Protein AF-A0A1F5WSK1-F1 (afdb_monomer)

Mean predicted aligned error: 10.14 Å

Foldseek 3Di:
DDDDDDPVVVVVVVVVVPPPPPQPPLLVLLVVLLVVQCVQQVVDPVLNVLNVQLVVLLVVLLVLVVVLVVVVVVPDDPVVNVVSVVVNVVSLVSSLVSLVVSLVVCVVVVHDSVSNVVCDPDSVSVSVSSNSHDDD

Sequence (136 aa):
MEYQPEPFLRDSWNRDNDMGLGREDQENSAHKIFRQIELDASRDKELLKYFEAAKKSIQRYKLVIQREKEAREGGLSAKEIEERNQIRRKTHDRMVDDLNLLSRQFQQKGVDNSWRRDLGQTNEQIGRWAERLDNI

pLDDT: mean 83.85, std 18.5, range [39.44, 98.12]

Structure (mmCIF, N/CA/C/O backbone):
data_AF-A0A1F5WSK1-F1
#
_entry.id   AF-A0A1F5WSK1-F1
#
loop_
_atom_site.group_PDB
_atom_site.id
_atom_site.type_symbol
_atom_site.label_atom_id
_atom_site.label_alt_id
_atom_site.label_comp_id
_atom_site.label_asym_id
_atom_site.label_entity_id
_atom_site.label_seq_id
_atom_site.pdbx_PDB_ins_code
_atom_site.Cartn_x
_atom_site.Cartn_y
_atom_site.Cartn_z
_atom_site.occupancy
_atom_site.B_iso_or_equiv
_atom_site.auth_seq_id
_atom_site.auth_comp_id
_atom_site.auth_asym_id
_atom_site.auth_atom_id
_atom_site.pdbx_PDB_model_num
ATOM 1 N N . MET A 1 1 ? -18.246 -34.118 -46.074 1.00 42.78 1 MET A N 1
ATOM 2 C CA . MET A 1 1 ? -19.081 -34.153 -44.858 1.00 42.78 1 MET A CA 1
ATOM 3 C C . MET A 1 1 ? -18.624 -33.000 -43.991 1.00 42.78 1 MET A C 1
ATOM 5 O O . MET A 1 1 ? -17.500 -33.042 -43.510 1.00 42.78 1 MET A O 1
ATOM 9 N N . GLU A 1 2 ? -19.421 -31.937 -43.906 1.00 48.62 2 GLU A N 1
ATOM 10 C CA . GLU A 1 2 ? -19.151 -30.822 -42.994 1.00 48.62 2 GLU A CA 1
ATOM 11 C C . GLU A 1 2 ? -19.487 -31.259 -41.570 1.00 48.62 2 GLU A C 1
ATOM 13 O O . GLU A 1 2 ? -20.574 -31.772 -41.306 1.00 48.62 2 GLU A O 1
ATOM 18 N N . TYR A 1 3 ? -18.527 -31.098 -40.666 1.00 53.44 3 TYR A N 1
ATOM 19 C CA . TYR A 1 3 ? -18.719 -31.356 -39.248 1.00 53.44 3 TYR A CA 1
ATOM 20 C C . TYR A 1 3 ? -19.602 -30.251 -38.661 1.00 53.44 3 TYR A C 1
ATOM 22 O O . TYR A 1 3 ? -19.197 -29.089 -38.634 1.00 53.44 3 TYR A O 1
ATOM 30 N N . GLN A 1 4 ? -20.802 -30.602 -38.194 1.00 57.09 4 GLN A N 1
ATOM 31 C CA . GLN A 1 4 ? -21.614 -29.704 -37.377 1.00 57.09 4 GLN A CA 1
ATOM 32 C C . GLN A 1 4 ? -21.335 -29.996 -35.898 1.00 57.09 4 GLN A C 1
ATOM 34 O O . GLN A 1 4 ? -21.618 -31.106 -35.449 1.00 57.09 4 GLN A O 1
ATOM 39 N N . PRO A 1 5 ? -20.756 -29.049 -35.140 1.00 54.94 5 PRO A N 1
ATOM 40 C CA . PRO A 1 5 ? -20.480 -29.263 -33.727 1.00 54.94 5 PRO A CA 1
ATOM 41 C C . PRO A 1 5 ? -21.772 -29.357 -32.904 1.00 54.94 5 PRO A C 1
ATOM 43 O O . PRO A 1 5 ? -22.746 -28.645 -33.155 1.00 54.94 5 PRO A O 1
ATOM 46 N N . GLU A 1 6 ? -21.730 -30.231 -31.899 1.00 59.53 6 GLU A N 1
ATOM 47 C CA . GLU A 1 6 ? -22.804 -30.525 -30.946 1.00 59.53 6 GLU A CA 1
ATOM 48 C C . GLU A 1 6 ? -23.343 -29.266 -30.219 1.00 59.53 6 GLU A C 1
ATOM 50 O O . GLU A 1 6 ? -22.557 -28.378 -29.867 1.00 59.53 6 GLU A O 1
ATOM 55 N N . PRO A 1 7 ? -24.657 -29.182 -29.913 1.00 58.16 7 PRO A N 1
ATOM 56 C CA . PRO A 1 7 ? -25.307 -27.979 -29.372 1.00 58.16 7 PRO A CA 1
ATOM 57 C C . PRO A 1 7 ? -24.690 -27.431 -28.078 1.00 58.16 7 PRO A C 1
ATOM 59 O O . PRO A 1 7 ? -24.611 -26.218 -27.904 1.00 58.16 7 PRO A O 1
ATOM 62 N N . PHE A 1 8 ? -24.186 -28.298 -27.195 1.00 55.19 8 PHE A N 1
ATOM 63 C CA . PHE A 1 8 ? -23.577 -27.874 -25.927 1.00 55.19 8 PHE A CA 1
ATOM 64 C C . PHE A 1 8 ? -22.236 -27.142 -26.114 1.00 55.19 8 PHE A C 1
ATOM 66 O O . PHE A 1 8 ? -21.802 -26.404 -25.230 1.00 55.19 8 PHE A O 1
ATOM 73 N N . LEU A 1 9 ? -21.582 -27.309 -27.270 1.00 49.06 9 LEU A N 1
ATOM 74 C CA . LEU A 1 9 ? -20.365 -26.574 -27.615 1.00 49.06 9 LEU A CA 1
ATOM 75 C C . LEU A 1 9 ? -20.676 -25.174 -28.159 1.00 49.06 9 LEU A C 1
ATOM 77 O O . LEU A 1 9 ? -19.823 -24.297 -28.064 1.00 49.06 9 LEU A O 1
ATOM 81 N N . ARG A 1 10 ? -21.892 -24.913 -28.665 1.00 50.12 10 ARG A N 1
ATOM 82 C CA . ARG A 1 10 ? -22.304 -23.553 -29.060 1.00 50.12 10 ARG A CA 1
ATOM 83 C C . ARG A 1 10 ? -22.469 -22.632 -27.855 1.00 50.12 10 ARG A C 1
ATOM 85 O O . ARG A 1 10 ? -22.026 -21.487 -27.907 1.00 50.12 10 ARG A O 1
ATOM 92 N N . ASP A 1 11 ? -23.032 -23.140 -26.763 1.00 47.38 11 ASP A N 1
ATOM 93 C CA . ASP A 1 11 ? -23.248 -22.345 -25.547 1.00 47.38 11 ASP A CA 1
ATOM 94 C C . ASP A 1 11 ? -21.936 -21.987 -24.834 1.00 47.38 11 ASP A C 1
ATOM 96 O O . ASP A 1 11 ? -21.838 -20.938 -24.197 1.00 47.38 11 ASP A O 1
ATOM 100 N N . SER A 1 12 ? -20.896 -22.812 -24.996 1.00 48.88 12 SER A N 1
ATOM 101 C CA . SER A 1 12 ? -19.550 -22.515 -24.494 1.00 48.88 12 SER A CA 1
ATOM 102 C C . SER A 1 12 ? -18.862 -21.391 -25.272 1.00 48.88 12 SER A C 1
ATOM 104 O O . SER A 1 12 ? -18.084 -20.658 -24.679 1.00 48.88 12 SER A O 1
ATOM 106 N N . TRP A 1 13 ? -19.133 -21.246 -26.572 1.00 46.53 13 TRP A N 1
ATOM 107 C CA . TRP A 1 13 ? -18.476 -20.246 -27.425 1.00 46.53 13 TRP A CA 1
ATOM 108 C C . TRP A 1 13 ? -19.236 -18.916 -27.485 1.00 46.53 13 TRP A C 1
ATOM 110 O O . TRP A 1 13 ? -18.628 -17.868 -27.684 1.00 46.53 13 TRP A O 1
ATOM 120 N N . ASN A 1 14 ? -20.554 -18.932 -27.264 1.00 44.16 14 ASN A N 1
ATOM 121 C CA . ASN A 1 14 ? -21.353 -17.707 -27.186 1.00 44.16 14 ASN A CA 1
ATOM 122 C C . ASN A 1 14 ? -21.289 -17.015 -25.814 1.00 44.16 14 ASN A C 1
ATOM 124 O O . ASN A 1 14 ? -21.598 -15.830 -25.739 1.00 44.16 14 ASN A O 1
ATOM 128 N N . ARG A 1 15 ? -20.856 -17.698 -24.743 1.00 43.47 15 ARG A N 1
ATOM 129 C CA . ARG A 1 15 ? -20.635 -17.055 -23.432 1.00 43.47 15 ARG A CA 1
ATOM 130 C C . ARG A 1 15 ? -19.375 -16.195 -23.369 1.00 43.47 15 ARG A C 1
ATOM 132 O O . ARG A 1 15 ? -19.358 -15.231 -22.610 1.00 43.47 15 ARG A O 1
ATOM 139 N N . ASP A 1 16 ? -18.365 -16.489 -24.183 1.00 43.47 16 ASP A N 1
ATOM 140 C CA . ASP A 1 16 ? -17.125 -15.704 -24.197 1.00 43.47 16 ASP A CA 1
ATOM 141 C C . ASP A 1 16 ? -17.283 -14.344 -24.905 1.00 43.47 16 ASP A C 1
ATOM 143 O O . ASP A 1 16 ? -16.473 -13.444 -24.692 1.00 43.47 16 ASP A O 1
ATOM 147 N N . ASN A 1 17 ? -18.358 -14.151 -25.680 1.00 39.78 17 ASN A N 1
ATOM 148 C CA . ASN A 1 17 ? -18.662 -12.888 -26.365 1.00 39.78 17 ASN A CA 1
ATOM 149 C C . ASN A 1 17 ? -19.693 -11.998 -25.640 1.00 39.78 17 ASN A C 1
ATOM 151 O O . ASN A 1 17 ? -19.946 -10.891 -26.111 1.00 39.78 17 ASN A O 1
ATOM 155 N N . ASP A 1 18 ? -20.255 -12.432 -24.503 1.00 41.03 18 ASP A N 1
ATOM 156 C CA . ASP A 1 18 ? -21.307 -11.706 -23.762 1.00 41.03 18 ASP A CA 1
ATOM 157 C C . ASP A 1 18 ? -20.919 -11.414 -22.298 1.00 41.03 18 ASP A C 1
ATOM 159 O O . ASP A 1 18 ? -21.722 -11.484 -21.372 1.00 41.03 18 ASP A O 1
ATOM 163 N N . MET A 1 19 ? -19.643 -11.098 -22.061 1.00 40.66 19 MET A N 1
ATOM 164 C CA . MET A 1 19 ? -19.137 -10.655 -20.752 1.00 40.66 19 MET A CA 1
ATOM 165 C C . MET A 1 19 ? -18.639 -9.208 -20.815 1.00 40.66 19 MET A C 1
ATOM 167 O O . MET A 1 19 ? -17.570 -8.858 -20.314 1.00 40.66 19 MET A O 1
ATOM 171 N N . GLY A 1 20 ? -19.483 -8.329 -21.359 1.00 39.44 20 GLY A N 1
ATOM 172 C CA . GLY A 1 20 ? -19.391 -6.872 -21.207 1.00 39.44 20 GLY A CA 1
ATOM 173 C C . GLY A 1 20 ? -19.653 -6.364 -19.777 1.00 39.44 20 GLY A C 1
ATOM 174 O O . GLY A 1 20 ? -20.067 -5.225 -19.613 1.00 39.44 20 GLY A O 1
ATOM 175 N N . LEU A 1 21 ? -19.431 -7.192 -18.747 1.00 40.31 21 LEU A N 1
ATOM 176 C CA . LEU A 1 21 ? -19.716 -6.906 -17.330 1.00 40.31 21 LEU A CA 1
ATOM 177 C C . LEU A 1 21 ? -18.520 -7.168 -16.390 1.00 40.31 21 LEU A C 1
ATOM 179 O O . LEU A 1 21 ? -18.644 -7.080 -15.174 1.00 40.31 21 LEU A O 1
ATOM 183 N N . GLY A 1 22 ? -17.330 -7.481 -16.914 1.00 40.84 22 GLY A N 1
ATOM 184 C CA . GLY A 1 22 ? -16.198 -7.921 -16.081 1.00 40.84 22 GLY A CA 1
ATOM 185 C C . GLY A 1 22 ? -15.397 -6.824 -15.361 1.00 40.84 22 GLY A C 1
ATOM 186 O O . GLY A 1 22 ? -14.618 -7.142 -14.461 1.00 40.84 22 GLY A O 1
ATOM 187 N N . ARG A 1 23 ? -15.538 -5.547 -15.748 1.00 43.88 23 ARG A N 1
ATOM 188 C CA . ARG A 1 23 ? -14.713 -4.443 -15.210 1.00 43.88 23 ARG A CA 1
ATOM 189 C C . ARG A 1 23 ? -15.400 -3.613 -14.125 1.00 43.88 23 ARG A C 1
ATOM 191 O O . ARG A 1 23 ? -14.747 -3.294 -13.135 1.00 43.88 23 ARG A O 1
ATOM 198 N N . GLU A 1 24 ? -16.696 -3.332 -14.260 1.00 43.78 24 GLU A N 1
ATOM 199 C CA . GLU A 1 24 ? -17.423 -2.456 -13.323 1.00 43.78 24 GLU A CA 1
ATOM 200 C C . GLU A 1 24 ? -17.576 -3.040 -11.907 1.00 43.78 24 GLU A C 1
ATOM 202 O O . GLU A 1 24 ? -17.701 -2.280 -10.947 1.00 43.78 24 GLU A O 1
ATOM 207 N N . ASP A 1 25 ? -17.497 -4.363 -11.735 1.00 60.59 25 ASP A N 1
ATOM 208 C CA . ASP A 1 25 ? -17.700 -5.011 -10.428 1.00 60.59 25 ASP A CA 1
ATOM 209 C C . ASP A 1 25 ? -16.397 -5.137 -9.605 1.00 60.59 25 ASP A C 1
ATOM 211 O O . ASP A 1 25 ? -16.391 -5.053 -8.373 1.00 60.59 25 ASP A O 1
ATOM 215 N N . GLN A 1 26 ? -15.244 -5.281 -10.271 1.00 56.16 26 GLN A N 1
ATOM 216 C CA . GLN A 1 26 ? -13.965 -5.543 -9.592 1.00 56.16 26 GLN A CA 1
ATOM 217 C C . GLN A 1 26 ? -13.285 -4.278 -9.051 1.00 56.16 26 GLN A C 1
ATOM 219 O O . GLN A 1 26 ? -12.739 -4.306 -7.944 1.00 56.16 26 GLN A O 1
ATOM 224 N N . GLU A 1 27 ? -13.317 -3.171 -9.797 1.00 58.19 27 GLU A N 1
ATOM 225 C CA . GLU A 1 27 ? -12.799 -1.874 -9.331 1.00 58.19 27 GLU A CA 1
ATOM 226 C C . GLU A 1 27 ? -13.662 -1.326 -8.189 1.00 58.19 27 GLU A C 1
ATOM 228 O O . GLU A 1 27 ? -13.132 -0.883 -7.164 1.00 58.19 27 GLU A O 1
ATOM 233 N N . ASN A 1 28 ? -14.989 -1.464 -8.298 1.00 70.94 28 ASN A N 1
ATOM 234 C CA . ASN A 1 28 ? -15.913 -1.155 -7.207 1.00 70.94 28 ASN A CA 1
ATOM 235 C C . ASN A 1 28 ? -15.609 -1.982 -5.951 1.00 70.94 28 ASN A C 1
ATOM 237 O O . ASN A 1 28 ? -15.627 -1.440 -4.842 1.00 70.94 28 ASN A O 1
ATOM 241 N N . SER A 1 29 ? -15.260 -3.264 -6.103 1.00 82.31 29 SER A N 1
ATOM 242 C CA . SER A 1 29 ? -14.880 -4.119 -4.975 1.00 82.31 29 SER A CA 1
ATOM 243 C C . SER A 1 29 ? -13.586 -3.664 -4.288 1.00 82.31 29 SER A C 1
ATOM 245 O O . SER A 1 29 ? -13.531 -3.641 -3.058 1.00 82.31 29 SER A O 1
ATOM 247 N N . ALA A 1 30 ? -12.550 -3.268 -5.038 1.00 88.81 30 ALA A N 1
ATOM 248 C CA . ALA A 1 30 ? -11.287 -2.808 -4.447 1.00 88.81 30 ALA A CA 1
ATOM 249 C C . ALA A 1 30 ? -11.486 -1.531 -3.610 1.00 88.81 30 ALA A C 1
ATOM 251 O O . ALA A 1 30 ? -11.058 -1.471 -2.452 1.00 88.81 30 ALA A O 1
ATOM 252 N N . HIS A 1 31 ? -12.218 -0.556 -4.157 1.00 91.62 31 HIS A N 1
ATOM 253 C CA . HIS A 1 31 ? -12.563 0.688 -3.464 1.00 91.62 31 HIS A CA 1
ATOM 254 C C . HIS A 1 31 ? -13.491 0.465 -2.275 1.00 91.62 31 HIS A C 1
ATOM 256 O O . HIS A 1 31 ? -13.396 1.175 -1.275 1.00 91.62 31 HIS A O 1
ATOM 262 N N . LYS A 1 32 ? -14.404 -0.508 -2.362 1.00 91.69 32 LYS A N 1
ATOM 263 C CA . LYS A 1 32 ? -15.274 -0.877 -1.244 1.00 91.69 32 LYS A CA 1
ATOM 264 C C . LYS A 1 32 ? -14.455 -1.379 -0.057 1.00 91.69 32 LYS A C 1
ATOM 266 O O . LYS A 1 32 ? -14.674 -0.895 1.049 1.00 91.69 32 LYS A O 1
ATOM 271 N N . ILE A 1 33 ? -13.488 -2.271 -0.290 1.00 92.81 33 ILE A N 1
ATOM 272 C CA . ILE A 1 33 ? -12.591 -2.753 0.770 1.00 92.81 33 ILE A CA 1
ATOM 273 C C . ILE A 1 33 ? -11.783 -1.587 1.348 1.00 92.81 33 ILE A C 1
ATOM 275 O O . ILE A 1 33 ? -11.764 -1.403 2.560 1.00 92.81 33 ILE A O 1
ATOM 279 N N . PHE A 1 34 ? -11.177 -0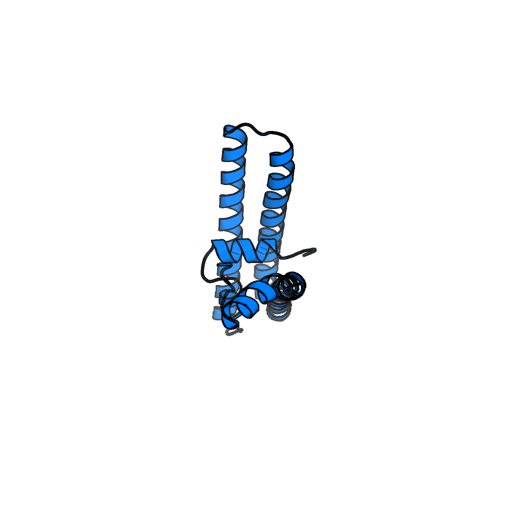.753 0.496 1.00 95.38 34 PHE A N 1
ATOM 280 C CA . PHE A 1 34 ? -10.402 0.406 0.951 1.00 95.38 34 PHE A CA 1
ATOM 281 C C . PHE A 1 34 ? -11.223 1.352 1.842 1.00 95.38 34 PHE A C 1
ATOM 283 O O . PHE A 1 34 ? -10.793 1.692 2.944 1.00 95.38 34 PHE A O 1
ATOM 290 N N . ARG A 1 35 ? -12.433 1.725 1.401 1.00 93.88 35 ARG A N 1
ATOM 291 C CA . ARG A 1 35 ? -13.342 2.590 2.168 1.00 93.88 35 ARG A CA 1
ATOM 292 C C . ARG A 1 35 ? -13.799 1.947 3.471 1.00 93.88 35 ARG A C 1
ATOM 294 O O . ARG A 1 35 ? -13.938 2.651 4.463 1.00 93.88 35 ARG A O 1
ATOM 301 N N . GLN A 1 36 ? -14.015 0.633 3.491 1.00 93.50 36 GLN A N 1
ATOM 302 C CA . GLN A 1 36 ? -14.364 -0.074 4.722 1.00 93.50 36 GLN A CA 1
ATOM 303 C C . GLN A 1 36 ? -13.231 0.023 5.751 1.00 93.50 36 GLN A C 1
ATOM 305 O O . GLN A 1 36 ? -13.478 0.401 6.893 1.00 93.50 36 GLN A O 1
ATOM 310 N N . ILE A 1 37 ? -11.985 -0.217 5.327 1.00 95.56 37 ILE A N 1
ATOM 311 C CA . ILE A 1 37 ? -10.806 -0.081 6.194 1.00 95.56 37 ILE A CA 1
ATOM 312 C C . ILE A 1 37 ? -10.696 1.354 6.729 1.00 95.56 37 ILE A C 1
ATOM 314 O O . ILE A 1 37 ? -10.466 1.540 7.923 1.00 95.56 37 ILE A O 1
ATOM 318 N N . GLU A 1 38 ? -10.876 2.360 5.867 1.00 96.12 38 GLU A N 1
ATOM 319 C CA . GLU A 1 38 ? -10.838 3.780 6.246 1.00 96.12 38 GLU A CA 1
ATOM 320 C C . GLU A 1 38 ? -11.907 4.115 7.293 1.00 96.12 38 GLU A C 1
ATOM 322 O O . GLU A 1 38 ? -11.605 4.714 8.326 1.00 96.12 38 GLU A O 1
ATOM 327 N N . LEU A 1 39 ? -13.149 3.683 7.057 1.00 95.12 39 LEU A N 1
ATOM 328 C CA . LEU A 1 39 ? -14.269 3.904 7.966 1.00 95.12 39 LEU A CA 1
ATOM 329 C C . LEU A 1 39 ? -14.023 3.258 9.328 1.00 95.12 39 LEU A 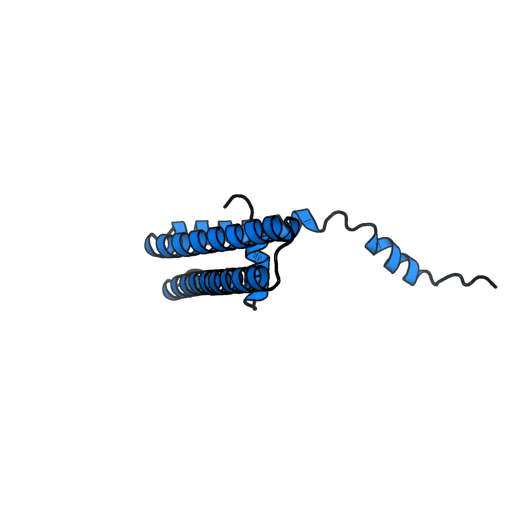C 1
ATOM 331 O O . LEU A 1 39 ? -14.234 3.911 10.351 1.00 95.12 39 LEU A O 1
ATOM 335 N N . ASP A 1 40 ? -13.549 2.017 9.361 1.00 93.56 40 ASP A N 1
ATOM 336 C CA . ASP A 1 40 ? -13.298 1.314 10.617 1.00 93.56 40 ASP A CA 1
ATOM 337 C C . ASP A 1 40 ? -12.097 1.903 11.366 1.00 93.56 40 ASP A C 1
ATOM 339 O O . ASP A 1 40 ? -12.171 2.125 12.576 1.00 93.56 40 ASP A O 1
ATOM 343 N N . ALA A 1 41 ? -11.024 2.256 10.650 1.00 95.50 41 ALA A N 1
ATOM 344 C CA . ALA A 1 41 ? -9.857 2.907 11.233 1.00 95.50 41 ALA A CA 1
ATOM 345 C C . ALA A 1 41 ? -10.176 4.315 11.759 1.00 95.50 41 ALA A C 1
ATOM 347 O O . ALA A 1 41 ? -9.635 4.717 12.784 1.00 95.50 41 ALA A O 1
ATOM 348 N N . SER A 1 42 ? -11.076 5.063 11.110 1.00 95.12 42 SER A N 1
ATOM 349 C CA . SER A 1 42 ? -11.432 6.437 11.505 1.00 95.12 42 SER A CA 1
ATOM 350 C C . SER A 1 42 ? -12.077 6.538 12.893 1.00 95.12 42 SER A C 1
ATOM 352 O O . SER A 1 42 ? -12.047 7.598 13.522 1.00 95.12 42 SER A O 1
ATOM 354 N N . ARG A 1 43 ? -12.630 5.426 13.394 1.00 94.38 43 ARG A N 1
ATOM 355 C CA . ARG A 1 43 ? -13.271 5.334 14.713 1.00 94.38 43 ARG A CA 1
ATOM 356 C C . ARG A 1 43 ? -12.263 5.274 15.861 1.00 94.38 43 ARG A C 1
ATOM 358 O O . ARG A 1 43 ? -12.643 5.507 17.006 1.00 94.38 43 ARG A O 1
ATOM 365 N N . ASP A 1 44 ? -10.991 5.003 15.571 1.00 95.00 44 ASP A N 1
ATOM 366 C CA . ASP A 1 44 ? -9.913 4.931 16.554 1.00 95.00 44 ASP A CA 1
ATOM 367 C C . ASP A 1 44 ? -8.697 5.739 16.066 1.00 95.00 44 ASP A C 1
ATOM 369 O O . ASP A 1 44 ? -8.082 5.446 15.042 1.00 95.00 44 ASP A O 1
ATOM 373 N N . LYS A 1 45 ? -8.305 6.771 16.826 1.00 94.38 45 LYS A N 1
ATOM 374 C CA . LYS A 1 45 ? -7.210 7.684 16.443 1.00 94.38 45 LYS A CA 1
ATOM 375 C C . LYS A 1 45 ? -5.865 6.984 16.241 1.00 94.38 45 LYS A C 1
ATOM 377 O O . LYS A 1 45 ? -5.011 7.513 15.533 1.00 94.38 45 LYS A O 1
ATOM 382 N N . GLU A 1 46 ? -5.629 5.864 16.909 1.00 94.62 46 GLU A N 1
ATOM 383 C CA . GLU A 1 46 ? -4.413 5.078 16.755 1.00 94.62 46 GLU A CA 1
ATOM 384 C C . GLU A 1 46 ? -4.474 4.244 15.475 1.00 94.62 46 GLU A C 1
ATOM 386 O O . GLU A 1 46 ? -3.541 4.318 14.676 1.00 94.62 46 GLU A O 1
ATOM 391 N N . LEU A 1 47 ? -5.593 3.556 15.211 1.00 96.56 47 LEU A N 1
ATOM 392 C CA . LEU A 1 47 ? -5.799 2.844 13.942 1.00 96.56 47 LEU A CA 1
ATOM 393 C C . LEU A 1 47 ? -5.703 3.781 12.741 1.00 96.56 47 LEU A C 1
ATOM 395 O O . LEU A 1 47 ? -5.057 3.434 11.753 1.00 96.56 47 LEU A O 1
ATOM 399 N N . LEU A 1 48 ? -6.261 4.987 12.849 1.00 96.88 48 LEU A N 1
ATOM 400 C CA . LEU A 1 48 ? -6.186 5.993 11.797 1.00 96.88 48 LEU A CA 1
ATOM 401 C C . LEU A 1 48 ? -4.736 6.342 11.428 1.00 96.88 48 LEU A C 1
ATOM 403 O O . LEU A 1 48 ? -4.426 6.497 10.251 1.00 96.88 48 LEU A O 1
ATOM 407 N N . LYS A 1 49 ? -3.808 6.402 12.394 1.00 97.44 49 LYS A N 1
ATOM 408 C CA . LYS A 1 49 ? -2.383 6.655 12.096 1.00 97.44 49 LYS A CA 1
ATOM 409 C C . LYS A 1 49 ? -1.769 5.538 11.256 1.00 97.44 49 LYS A C 1
ATOM 411 O O . LYS A 1 49 ? -1.016 5.820 10.324 1.00 97.44 49 LYS A O 1
ATOM 416 N N . TYR A 1 50 ? -2.077 4.284 11.584 1.00 97.62 50 TYR A N 1
ATOM 417 C CA . TYR A 1 50 ? -1.601 3.129 10.822 1.00 97.62 50 TYR A CA 1
ATOM 418 C C . TYR A 1 50 ? -2.251 3.062 9.440 1.00 97.62 50 TYR A C 1
ATOM 420 O O . TYR A 1 50 ? -1.571 2.752 8.463 1.00 97.62 50 TYR A O 1
ATOM 428 N N . PHE A 1 51 ? -3.536 3.407 9.344 1.00 97.94 51 PHE A N 1
ATOM 429 C CA . PHE A 1 51 ? -4.238 3.500 8.072 1.00 97.94 51 PHE A CA 1
ATOM 430 C C . PHE A 1 51 ? -3.611 4.561 7.169 1.00 97.94 51 PHE A C 1
ATOM 432 O O . PHE A 1 51 ? -3.271 4.259 6.033 1.00 97.94 51 PHE A O 1
ATOM 439 N N . GLU A 1 52 ? -3.354 5.766 7.678 1.00 97.81 52 GLU A N 1
ATOM 440 C CA . GLU A 1 52 ? -2.701 6.835 6.916 1.00 97.81 52 GLU A CA 1
ATOM 441 C C . GLU A 1 52 ? -1.287 6.453 6.452 1.00 97.81 52 GLU A C 1
ATOM 443 O O . GLU A 1 52 ? -0.860 6.815 5.353 1.00 97.81 52 GLU A O 1
ATOM 448 N N . ALA A 1 53 ? -0.543 5.693 7.262 1.00 97.31 53 ALA A N 1
ATOM 449 C CA . ALA A 1 53 ? 0.751 5.152 6.853 1.00 97.31 53 ALA A CA 1
ATOM 450 C C . ALA A 1 53 ? 0.608 4.139 5.701 1.00 97.31 53 ALA A C 1
ATOM 452 O O . ALA A 1 53 ? 1.323 4.252 4.703 1.00 97.31 53 ALA A O 1
ATOM 453 N N . ALA A 1 54 ? -0.346 3.208 5.803 1.00 97.56 54 ALA A N 1
ATOM 454 C CA . ALA A 1 54 ? -0.644 2.236 4.752 1.00 97.56 54 ALA A CA 1
ATOM 455 C C . ALA A 1 54 ? -1.173 2.907 3.471 1.00 97.56 54 ALA A C 1
ATOM 457 O O . ALA A 1 54 ? -0.728 2.594 2.371 1.00 97.56 54 ALA A O 1
ATOM 458 N N . LYS A 1 55 ? -2.054 3.904 3.588 1.00 97.81 55 LYS A N 1
ATOM 459 C CA . LYS A 1 55 ? -2.562 4.702 2.463 1.00 97.81 55 LYS A CA 1
ATOM 460 C C . LYS A 1 55 ? -1.422 5.368 1.697 1.00 97.81 55 LYS A C 1
ATOM 462 O O . LYS A 1 55 ? -1.337 5.243 0.475 1.00 97.81 55 LYS A O 1
ATOM 467 N N . LYS A 1 56 ? -0.481 5.995 2.410 1.00 97.56 56 LYS A N 1
ATOM 468 C CA . LYS A 1 56 ? 0.710 6.608 1.800 1.00 97.56 56 LYS A CA 1
ATOM 469 C C . LYS A 1 56 ? 1.600 5.591 1.090 1.00 97.56 56 LYS A C 1
ATOM 471 O O . LYS A 1 56 ? 2.167 5.918 0.047 1.00 97.56 56 LYS A O 1
ATOM 476 N N . SER A 1 57 ? 1.770 4.383 1.629 1.00 97.44 57 SER A N 1
ATOM 477 C CA . SER A 1 57 ? 2.583 3.355 0.970 1.00 97.44 57 SER A CA 1
ATOM 478 C C . SER A 1 57 ? 1.892 2.771 -0.265 1.00 97.44 57 SER A C 1
ATOM 480 O O . SER A 1 57 ? 2.566 2.587 -1.280 1.00 97.44 57 SER A O 1
ATOM 482 N N . ILE A 1 58 ? 0.562 2.617 -0.250 1.00 97.19 58 ILE A N 1
ATOM 483 C CA . ILE A 1 58 ? -0.234 2.271 -1.441 1.00 97.19 58 ILE A CA 1
ATOM 484 C C . ILE A 1 58 ? -0.073 3.345 -2.526 1.00 97.19 58 ILE A C 1
ATOM 486 O O . ILE A 1 58 ? 0.282 3.025 -3.659 1.00 97.19 58 ILE A O 1
ATOM 490 N N . GLN A 1 59 ? -0.265 4.627 -2.191 1.00 96.31 59 GLN A N 1
ATOM 491 C CA . GLN A 1 59 ? -0.108 5.739 -3.141 1.00 96.31 59 GLN A CA 1
ATOM 492 C C . GLN A 1 59 ? 1.292 5.763 -3.774 1.00 96.31 59 GLN A C 1
ATOM 494 O O . GLN A 1 59 ? 1.437 5.951 -4.984 1.00 96.31 59 GLN A O 1
ATOM 499 N N . ARG A 1 60 ? 2.342 5.525 -2.975 1.00 95.88 60 ARG A N 1
ATOM 500 C CA . A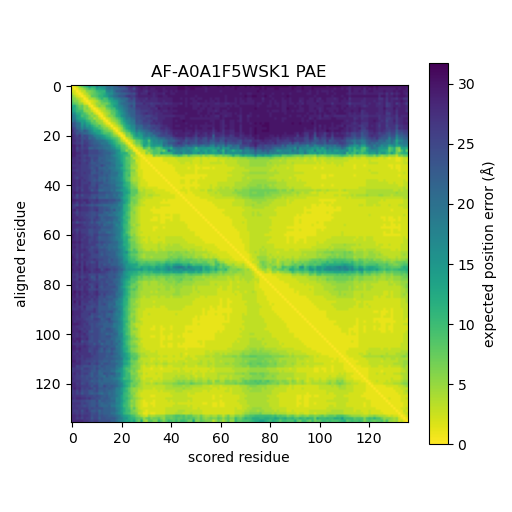RG A 1 60 ? 3.722 5.422 -3.477 1.00 95.88 60 ARG A CA 1
ATOM 501 C C . ARG A 1 60 ? 3.898 4.246 -4.428 1.00 95.88 60 ARG A C 1
ATOM 503 O O . ARG A 1 60 ? 4.524 4.415 -5.471 1.00 95.88 60 ARG A O 1
ATOM 510 N N . TYR A 1 61 ? 3.360 3.077 -4.086 1.00 96.19 61 TYR A N 1
ATOM 511 C CA . TYR A 1 61 ? 3.432 1.901 -4.947 1.00 96.19 61 TYR A CA 1
ATOM 512 C C . TYR A 1 61 ? 2.744 2.148 -6.293 1.00 96.19 61 TYR A C 1
ATOM 514 O O . TYR A 1 61 ? 3.354 1.925 -7.341 1.00 96.19 61 TYR A O 1
ATOM 522 N N . LYS A 1 62 ? 1.539 2.728 -6.273 1.00 93.88 62 LYS A N 1
ATOM 523 C CA . LYS A 1 62 ? 0.821 3.141 -7.484 1.00 93.88 62 LYS A CA 1
ATOM 524 C C . LYS A 1 62 ? 1.640 4.091 -8.359 1.00 93.88 62 LYS A C 1
ATOM 526 O O . LYS A 1 62 ? 1.750 3.869 -9.562 1.00 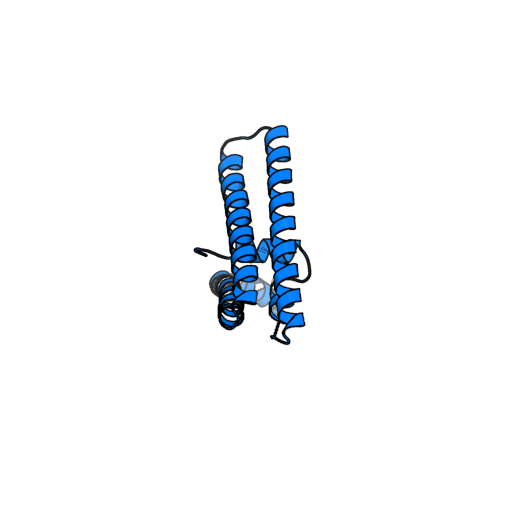93.88 62 LYS A O 1
ATOM 531 N N . LEU A 1 63 ? 2.261 5.110 -7.760 1.00 93.19 63 LEU A N 1
ATOM 532 C CA . LEU A 1 63 ? 3.105 6.063 -8.487 1.00 93.19 63 LEU A CA 1
ATOM 533 C C . LEU A 1 63 ? 4.304 5.377 -9.157 1.00 93.19 63 LEU A C 1
ATOM 535 O O . LEU A 1 63 ? 4.659 5.716 -10.285 1.00 93.19 63 LEU A O 1
ATOM 539 N N . VAL A 1 64 ? 4.934 4.414 -8.479 1.00 93.94 64 VAL A N 1
ATOM 540 C CA . VAL A 1 64 ? 6.049 3.642 -9.048 1.00 93.94 64 VAL A CA 1
ATOM 541 C C . VAL A 1 64 ? 5.587 2.820 -10.251 1.00 93.94 64 VAL A C 1
ATOM 543 O O . VAL A 1 64 ? 6.254 2.849 -11.282 1.00 93.94 64 VAL A O 1
ATOM 546 N N . ILE A 1 65 ? 4.437 2.146 -10.157 1.00 91.69 65 ILE A N 1
ATOM 547 C CA . ILE A 1 65 ? 3.869 1.363 -11.266 1.00 91.69 65 ILE A CA 1
ATOM 548 C C . ILE A 1 65 ? 3.531 2.258 -12.458 1.00 91.69 65 ILE A C 1
ATOM 550 O O . ILE A 1 65 ? 3.867 1.918 -13.592 1.00 91.69 65 ILE A O 1
ATOM 554 N N . GLN A 1 66 ? 2.900 3.409 -12.218 1.00 89.56 66 GLN A N 1
ATOM 555 C CA . GLN A 1 66 ? 2.564 4.361 -13.277 1.00 89.56 66 GLN A CA 1
ATOM 556 C C . GLN A 1 66 ? 3.825 4.848 -14.006 1.00 89.56 66 GLN A C 1
ATOM 558 O O . GLN A 1 66 ? 3.915 4.730 -15.226 1.00 89.56 66 GLN A O 1
ATOM 563 N N . ARG A 1 67 ? 4.841 5.294 -13.258 1.00 88.00 67 ARG A N 1
ATOM 564 C CA . ARG A 1 67 ? 6.128 5.737 -13.823 1.00 88.00 67 ARG A CA 1
ATOM 565 C C . ARG A 1 67 ? 6.881 4.629 -14.548 1.00 88.00 67 ARG A C 1
ATOM 567 O O . ARG A 1 67 ? 7.737 4.913 -15.383 1.00 88.00 67 ARG A O 1
ATOM 574 N N . GLU A 1 68 ? 6.657 3.373 -14.178 1.00 87.88 68 GLU A N 1
ATOM 575 C CA . GLU A 1 68 ? 7.233 2.237 -14.887 1.00 87.88 68 GLU A CA 1
ATOM 576 C C . GLU A 1 68 ? 6.535 1.999 -16.228 1.00 87.88 68 GLU A C 1
ATOM 578 O O . GLU A 1 68 ? 7.227 1.778 -17.220 1.00 87.88 68 GLU A O 1
ATOM 583 N N . LYS A 1 69 ? 5.198 2.092 -16.274 1.00 85.38 69 LYS A N 1
ATOM 584 C CA . LYS A 1 69 ? 4.426 2.009 -17.524 1.00 85.38 69 LYS A CA 1
ATOM 585 C C . LYS A 1 69 ? 4.878 3.089 -18.512 1.00 85.38 69 LYS A C 1
ATOM 587 O O . LYS A 1 69 ? 5.300 2.747 -19.611 1.00 85.38 69 LYS A O 1
ATOM 592 N N . GLU A 1 70 ? 4.924 4.345 -18.065 1.00 84.50 70 GLU A N 1
ATOM 593 C CA . GLU A 1 70 ? 5.380 5.496 -18.865 1.00 84.50 70 GLU A CA 1
ATOM 594 C C . GLU A 1 70 ? 6.821 5.317 -19.372 1.00 84.50 70 GLU A C 1
ATOM 596 O O . GLU A 1 70 ? 7.141 5.617 -20.518 1.00 84.50 70 GLU A O 1
ATOM 601 N N . ALA A 1 71 ? 7.722 4.797 -18.534 1.00 82.44 71 ALA A N 1
ATOM 602 C CA . ALA A 1 71 ? 9.120 4.659 -18.922 1.00 82.44 71 ALA A CA 1
ATOM 603 C C . ALA A 1 71 ? 9.361 3.515 -19.919 1.00 82.44 71 ALA A C 1
ATOM 605 O O . ALA A 1 71 ? 10.237 3.635 -20.770 1.00 82.44 71 ALA A O 1
ATOM 606 N N . ARG A 1 72 ? 8.589 2.420 -19.854 1.00 80.06 72 ARG A N 1
ATOM 607 C CA . ARG A 1 72 ? 8.695 1.314 -20.824 1.00 80.06 72 ARG A CA 1
ATOM 608 C C . ARG A 1 72 ? 8.346 1.755 -22.244 1.00 80.06 72 ARG A C 1
ATOM 610 O O . ARG A 1 72 ? 8.957 1.260 -23.186 1.00 80.06 72 ARG A O 1
ATOM 617 N N . GLU A 1 73 ? 7.429 2.704 -22.390 1.00 80.38 73 GLU A N 1
ATOM 618 C CA . GLU A 1 73 ? 7.085 3.312 -23.681 1.00 80.38 73 GLU A CA 1
ATOM 619 C C . GLU A 1 73 ? 8.250 4.138 -24.262 1.00 80.38 73 GLU A C 1
ATOM 621 O O . GLU A 1 73 ? 8.361 4.281 -25.477 1.00 80.38 73 GLU A O 1
ATOM 626 N N . GLY A 1 74 ? 9.167 4.615 -23.412 1.00 78.44 74 GLY A N 1
ATOM 627 C CA . GLY A 1 74 ? 10.335 5.419 -23.787 1.00 78.44 74 GLY A CA 1
ATOM 628 C C . GLY A 1 74 ? 11.594 4.642 -24.202 1.00 78.44 74 GLY A C 1
ATOM 629 O O . GLY A 1 74 ? 12.605 5.276 -24.488 1.00 78.44 74 GLY A O 1
ATOM 630 N N . GLY A 1 75 ? 11.568 3.302 -24.236 1.00 82.62 75 GLY A N 1
ATOM 631 C CA . GLY A 1 75 ? 12.690 2.488 -24.732 1.00 82.62 75 GLY A CA 1
ATOM 632 C C . GLY A 1 75 ? 13.899 2.401 -23.787 1.00 82.62 75 GLY A C 1
ATOM 633 O O . GLY A 1 75 ? 15.010 2.775 -24.152 1.00 82.62 75 GLY A O 1
ATOM 634 N N . LEU A 1 76 ? 13.689 1.889 -22.572 1.00 85.50 76 LEU A N 1
ATOM 635 C CA . LEU A 1 76 ? 14.736 1.726 -21.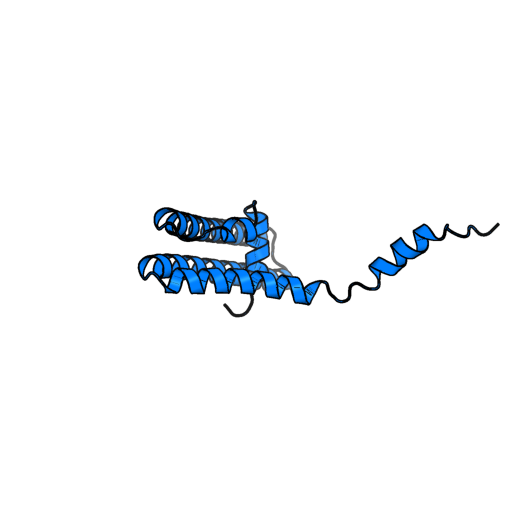550 1.00 85.50 76 LEU A CA 1
ATOM 636 C C . LEU A 1 76 ? 15.766 0.631 -21.872 1.00 85.50 76 LEU A C 1
ATOM 638 O O . LEU A 1 76 ? 15.441 -0.408 -22.450 1.00 85.50 76 LEU A O 1
ATOM 642 N N . SER A 1 77 ? 16.990 0.809 -21.368 1.00 90.38 77 SER A N 1
ATOM 643 C CA . SER A 1 77 ? 18.007 -0.246 -21.330 1.00 90.38 77 SER A CA 1
ATOM 644 C C . SER A 1 77 ? 17.684 -1.336 -20.296 1.00 90.38 77 SER A C 1
ATOM 646 O O . SER A 1 77 ? 16.956 -1.121 -19.324 1.00 90.38 77 SER A O 1
ATOM 648 N N . ALA A 1 78 ? 18.299 -2.515 -20.447 1.00 87.88 78 ALA A N 1
ATOM 649 C CA . ALA A 1 78 ? 18.133 -3.628 -19.506 1.00 87.88 78 ALA A CA 1
ATOM 650 C C . ALA A 1 78 ? 18.516 -3.264 -18.056 1.00 87.88 78 ALA A C 1
ATOM 652 O O . ALA A 1 78 ? 17.867 -3.715 -17.114 1.00 87.88 78 ALA A O 1
ATOM 653 N N . LYS A 1 79 ? 19.541 -2.419 -17.871 1.00 90.75 79 LYS A N 1
ATOM 654 C CA . LYS A 1 79 ? 19.980 -1.964 -16.545 1.00 90.75 79 LYS A CA 1
ATOM 655 C C . LYS A 1 79 ? 18.933 -1.064 -15.884 1.00 90.75 79 LYS A C 1
ATOM 657 O O . LYS A 1 79 ? 18.608 -1.261 -14.719 1.00 90.75 79 LYS A O 1
ATOM 662 N N . GLU A 1 80 ? 18.365 -0.126 -16.637 1.00 89.75 80 GLU A N 1
ATOM 663 C CA . GLU A 1 80 ? 17.315 0.771 -16.136 1.00 89.75 80 GLU A CA 1
ATOM 664 C C . GLU A 1 80 ? 16.022 0.014 -15.816 1.00 89.75 80 GLU A C 1
ATOM 666 O O . GLU A 1 80 ? 15.335 0.336 -14.844 1.00 89.75 80 GLU A O 1
ATOM 671 N N . ILE A 1 81 ? 15.698 -1.016 -16.605 1.00 87.75 81 ILE A N 1
ATOM 672 C CA . ILE A 1 81 ? 14.577 -1.920 -16.323 1.00 87.75 81 ILE A CA 1
ATOM 673 C C . ILE A 1 81 ? 14.798 -2.639 -14.987 1.00 87.75 81 ILE A C 1
ATOM 675 O O . ILE A 1 81 ? 13.883 -2.695 -14.164 1.00 87.75 81 ILE A O 1
ATOM 679 N N . GLU A 1 82 ? 16.000 -3.163 -14.744 1.00 90.31 82 GLU A N 1
ATOM 680 C CA . GLU A 1 82 ? 16.313 -3.876 -13.504 1.00 90.31 82 GLU A CA 1
ATOM 681 C C . GLU A 1 82 ? 16.291 -2.954 -12.276 1.00 90.31 82 GLU A C 1
ATOM 683 O O . GLU A 1 82 ? 15.646 -3.277 -11.278 1.00 90.31 82 GLU A O 1
ATOM 688 N N . GLU A 1 83 ? 16.895 -1.766 -12.355 1.00 92.06 83 GLU A N 1
ATOM 689 C CA . GLU A 1 83 ? 16.854 -0.774 -11.271 1.00 92.06 83 GLU A CA 1
ATOM 690 C C . GLU A 1 83 ? 15.409 -0.387 -10.913 1.00 92.06 83 GLU A C 1
ATOM 692 O O . GLU A 1 83 ? 15.027 -0.341 -9.738 1.00 92.06 83 GLU A O 1
ATOM 697 N N . ARG A 1 84 ? 14.555 -0.183 -11.922 1.00 90.88 84 ARG A N 1
ATOM 698 C CA . ARG A 1 84 ? 13.129 0.107 -11.714 1.00 90.88 84 ARG A CA 1
ATOM 699 C C . ARG A 1 84 ? 12.375 -1.076 -11.119 1.00 90.88 84 ARG A C 1
ATOM 701 O O . ARG A 1 84 ? 11.575 -0.874 -10.205 1.00 90.88 84 ARG A O 1
ATOM 708 N N . ASN A 1 85 ? 12.653 -2.301 -11.567 1.00 90.62 85 ASN A N 1
ATOM 709 C CA . ASN A 1 85 ? 12.070 -3.511 -10.985 1.00 90.62 85 ASN A CA 1
ATOM 710 C C . ASN A 1 85 ? 12.423 -3.648 -9.498 1.00 90.62 85 ASN A C 1
ATOM 712 O O . ASN A 1 85 ? 11.556 -4.006 -8.698 1.00 90.62 85 ASN A O 1
ATOM 716 N N . GLN A 1 86 ? 13.659 -3.332 -9.107 1.00 94.06 86 GLN A N 1
ATOM 717 C CA . GLN A 1 86 ? 14.081 -3.350 -7.704 1.00 94.06 86 GLN A CA 1
ATOM 718 C C . GLN A 1 86 ? 13.340 -2.302 -6.872 1.00 94.06 86 GLN A C 1
ATOM 720 O O . GLN A 1 86 ? 12.841 -2.616 -5.788 1.00 94.06 86 GLN A O 1
ATOM 725 N N . ILE A 1 87 ? 13.195 -1.078 -7.392 1.00 94.38 87 ILE A N 1
ATOM 726 C CA . ILE A 1 87 ? 12.404 -0.022 -6.743 1.00 94.38 87 ILE A CA 1
ATOM 727 C C . ILE A 1 87 ? 10.942 -0.461 -6.596 1.00 94.38 87 ILE A C 1
ATOM 729 O O . ILE A 1 87 ? 10.369 -0.302 -5.513 1.00 94.38 87 ILE A O 1
ATOM 733 N N . ARG A 1 88 ? 10.344 -1.059 -7.637 1.00 94.31 88 ARG A N 1
ATOM 734 C CA . ARG A 1 88 ? 8.970 -1.582 -7.585 1.00 94.31 88 ARG A CA 1
ATOM 735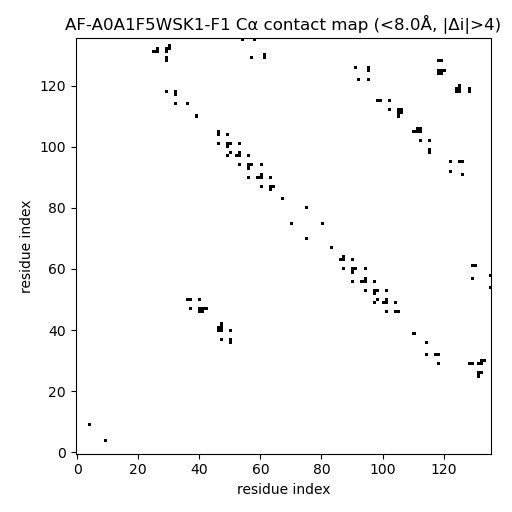 C C . ARG A 1 88 ? 8.822 -2.634 -6.493 1.00 94.31 88 ARG A C 1
ATOM 737 O O . ARG A 1 88 ? 7.925 -2.494 -5.668 1.00 94.31 88 ARG A O 1
ATOM 744 N N . ARG A 1 89 ? 9.699 -3.643 -6.457 1.00 95.38 89 ARG A N 1
ATOM 745 C CA . ARG A 1 89 ? 9.668 -4.719 -5.447 1.00 95.38 89 ARG A CA 1
ATOM 746 C C . ARG A 1 89 ? 9.793 -4.166 -4.032 1.00 95.38 89 ARG A C 1
ATOM 748 O O . ARG A 1 89 ? 8.924 -4.408 -3.211 1.00 95.38 89 ARG A O 1
ATOM 755 N N . LYS A 1 90 ? 10.789 -3.313 -3.780 1.00 96.75 90 LYS A N 1
ATOM 756 C CA . LYS A 1 90 ? 10.976 -2.687 -2.464 1.00 96.75 90 LYS A CA 1
ATOM 757 C C . LYS A 1 90 ? 9.756 -1.875 -2.023 1.00 96.75 90 LYS A C 1
ATOM 759 O O . LYS A 1 90 ? 9.388 -1.887 -0.851 1.00 96.75 90 LYS A O 1
ATOM 764 N N . THR A 1 91 ? 9.141 -1.143 -2.951 1.00 96.88 91 THR A N 1
ATOM 765 C CA . THR A 1 91 ? 7.947 -0.340 -2.651 1.00 96.88 91 THR A CA 1
ATOM 766 C C . THR A 1 91 ? 6.726 -1.226 -2.395 1.00 96.88 91 THR A C 1
ATOM 768 O O . THR A 1 91 ? 5.955 -0.943 -1.481 1.00 96.88 91 THR A O 1
ATOM 771 N N . HIS A 1 92 ? 6.580 -2.311 -3.159 1.00 97.19 92 HIS A N 1
ATOM 772 C CA . HIS A 1 92 ? 5.539 -3.323 -2.980 1.00 97.19 92 HIS A CA 1
ATOM 773 C C . HIS A 1 92 ? 5.649 -4.020 -1.622 1.00 97.19 92 HIS A C 1
ATOM 775 O O . HIS A 1 92 ? 4.679 -4.017 -0.868 1.00 97.19 92 HIS A O 1
ATOM 781 N N . ASP A 1 93 ? 6.834 -4.519 -1.269 1.00 97.44 93 ASP A N 1
ATOM 782 C CA . ASP A 1 93 ? 7.086 -5.178 0.016 1.00 97.44 93 ASP A CA 1
ATOM 783 C C . ASP A 1 93 ? 6.756 -4.238 1.178 1.00 97.44 93 ASP A C 1
ATOM 785 O O . ASP A 1 93 ? 6.041 -4.607 2.110 1.00 97.44 93 ASP A O 1
ATOM 789 N N . ARG A 1 94 ? 7.183 -2.971 1.081 1.00 97.31 94 ARG A N 1
ATOM 790 C CA . ARG A 1 94 ? 6.880 -1.972 2.108 1.00 97.31 94 ARG A CA 1
ATOM 791 C C . ARG A 1 94 ? 5.379 -1.712 2.258 1.00 97.31 94 ARG A C 1
ATOM 793 O O . ARG A 1 94 ? 4.897 -1.581 3.380 1.00 97.31 94 ARG A O 1
ATOM 800 N N . MET A 1 95 ? 4.649 -1.623 1.148 1.00 97.81 95 MET A N 1
ATOM 801 C CA . MET A 1 95 ? 3.193 -1.468 1.164 1.00 97.81 95 MET A CA 1
ATOM 802 C C . MET A 1 95 ? 2.518 -2.661 1.849 1.00 97.81 95 MET A C 1
ATOM 804 O O . MET A 1 95 ? 1.651 -2.475 2.704 1.00 97.81 95 MET A O 1
ATOM 808 N N . VAL A 1 96 ? 2.933 -3.882 1.506 1.00 97.75 96 VAL A N 1
ATOM 809 C CA . VAL A 1 96 ? 2.416 -5.109 2.122 1.00 97.75 96 VAL A CA 1
ATOM 810 C C . VAL A 1 96 ? 2.705 -5.132 3.627 1.00 97.75 96 VAL A C 1
ATOM 812 O O . VAL A 1 96 ? 1.818 -5.470 4.413 1.00 97.75 96 VAL A O 1
ATOM 815 N N . ASP A 1 97 ? 3.900 -4.724 4.049 1.00 97.69 97 ASP A N 1
ATOM 816 C CA . ASP A 1 97 ? 4.270 -4.637 5.464 1.00 97.69 97 ASP A CA 1
ATOM 817 C C . ASP A 1 97 ? 3.400 -3.646 6.245 1.00 97.69 97 ASP A C 1
ATOM 819 O O . ASP A 1 97 ? 2.945 -3.969 7.346 1.00 97.69 97 ASP A O 1
ATOM 823 N N . ASP A 1 98 ? 3.134 -2.464 5.682 1.00 98.12 98 ASP A N 1
ATOM 824 C CA . ASP A 1 98 ? 2.281 -1.455 6.318 1.00 98.12 98 ASP A CA 1
ATOM 825 C C . ASP A 1 98 ? 0.819 -1.940 6.425 1.00 98.12 98 ASP A C 1
ATOM 827 O O . ASP A 1 98 ? 0.179 -1.751 7.462 1.00 98.12 98 ASP A O 1
ATOM 831 N N . LEU A 1 99 ? 0.306 -2.659 5.417 1.00 97.69 99 LEU A N 1
ATOM 832 C CA . LEU A 1 99 ? -1.021 -3.295 5.465 1.00 97.69 99 LEU A CA 1
ATOM 833 C C . LEU A 1 99 ? -1.094 -4.426 6.497 1.00 97.69 99 LEU A C 1
ATOM 835 O O . LEU A 1 99 ? -2.075 -4.547 7.235 1.00 97.69 99 LEU A O 1
ATOM 839 N N . ASN A 1 100 ? -0.050 -5.249 6.591 1.00 96.75 100 ASN A N 1
ATOM 840 C CA . ASN A 1 100 ? 0.047 -6.296 7.606 1.00 96.75 100 ASN A CA 1
ATOM 841 C C . ASN A 1 100 ? 0.140 -5.698 9.015 1.00 96.75 100 ASN A C 1
ATOM 843 O O . ASN A 1 100 ? -0.452 -6.229 9.956 1.00 96.75 100 ASN A O 1
ATOM 847 N N . LEU A 1 101 ? 0.863 -4.588 9.178 1.00 97.50 101 LEU A N 1
ATOM 848 C CA . LEU A 1 101 ? 0.919 -3.855 10.436 1.00 97.50 101 LEU A CA 1
ATOM 849 C C . LEU A 1 101 ? -0.463 -3.329 10.824 1.00 97.50 101 LEU A C 1
ATOM 851 O O . LEU A 1 101 ? -0.900 -3.616 11.935 1.00 97.50 101 LEU A O 1
ATOM 855 N N . LEU A 1 102 ? -1.172 -2.664 9.908 1.00 97.88 102 LEU A N 1
ATOM 856 C CA . LEU A 1 102 ? -2.545 -2.207 10.129 1.00 97.88 102 LEU A CA 1
ATOM 857 C C . LEU A 1 102 ? -3.464 -3.362 10.549 1.00 97.88 102 LEU A C 1
ATOM 859 O O . LEU A 1 102 ? -4.145 -3.267 11.566 1.00 97.88 102 LEU A O 1
ATOM 863 N N . SER A 1 103 ? -3.421 -4.487 9.831 1.00 97.31 103 SER A N 1
ATOM 864 C CA . SER A 1 103 ? -4.210 -5.680 10.163 1.00 97.31 103 SER A CA 1
ATOM 865 C C . SER A 1 103 ? -3.935 -6.183 11.584 1.00 97.31 103 SER A C 1
ATOM 867 O O . SER A 1 103 ? -4.868 -6.523 12.308 1.00 97.31 103 SER A O 1
ATOM 869 N N . ARG A 1 104 ? -2.666 -6.221 12.014 1.00 97.62 104 ARG A N 1
ATOM 870 C CA . ARG A 1 104 ? -2.313 -6.619 13.388 1.00 97.62 104 ARG A CA 1
ATOM 871 C C . ARG A 1 104 ? -2.867 -5.644 14.427 1.00 97.62 104 ARG A C 1
ATOM 873 O O . ARG A 1 104 ? -3.289 -6.084 15.490 1.00 97.62 104 ARG A O 1
ATOM 880 N N . GLN A 1 105 ? -2.891 -4.347 14.127 1.00 97.94 105 GLN A N 1
ATOM 881 C CA . GLN A 1 105 ? -3.447 -3.333 15.029 1.00 97.94 105 GLN A CA 1
ATOM 882 C C . GLN A 1 105 ? -4.969 -3.464 15.171 1.00 97.94 105 GLN A C 1
ATOM 884 O O . GLN A 1 105 ? -5.489 -3.378 16.283 1.00 97.94 105 GLN A O 1
ATOM 889 N N . PHE A 1 106 ? -5.678 -3.764 14.078 1.00 97.31 106 PHE A N 1
ATOM 890 C CA . PHE A 1 106 ? -7.103 -4.111 14.122 1.00 97.31 106 PHE A CA 1
ATOM 891 C C . PHE A 1 106 ? -7.361 -5.320 15.033 1.00 97.31 106 PHE A C 1
ATOM 893 O O . PHE A 1 106 ? -8.190 -5.244 15.940 1.00 97.31 106 PHE A O 1
ATOM 900 N N . GLN A 1 107 ? -6.588 -6.400 14.858 1.00 96.31 107 GLN A N 1
ATOM 901 C CA . GLN A 1 107 ? -6.700 -7.608 15.685 1.00 96.31 107 GLN A CA 1
ATOM 902 C C . GLN A 1 107 ? -6.442 -7.330 17.168 1.00 96.31 107 GLN A C 1
ATOM 904 O O . GLN A 1 107 ? -7.197 -7.797 18.016 1.00 96.31 107 GLN A O 1
ATOM 909 N N . GLN A 1 108 ? -5.404 -6.553 17.489 1.00 96.69 108 GLN A N 1
ATOM 910 C CA . GLN A 1 108 ? -5.066 -6.195 18.871 1.00 96.69 108 GLN A CA 1
ATOM 911 C C . GLN A 1 108 ? -6.186 -5.421 19.572 1.00 96.69 108 GLN A C 1
ATOM 913 O O . GLN A 1 108 ? -6.367 -5.566 20.778 1.00 96.69 108 GLN A O 1
ATOM 918 N N . LYS A 1 109 ? -6.955 -4.627 18.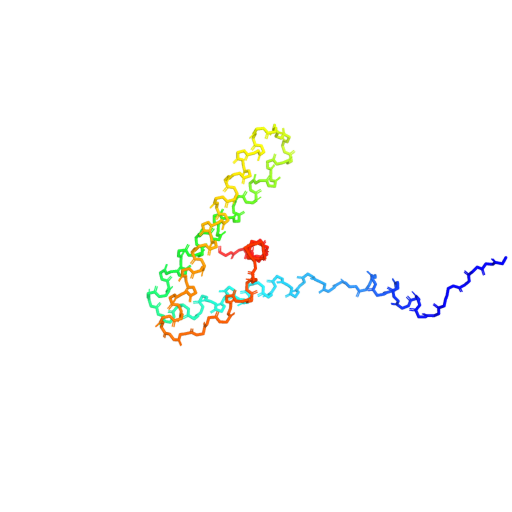822 1.00 94.69 109 LYS A N 1
ATOM 919 C CA . LYS A 1 109 ? -8.085 -3.845 19.337 1.00 94.69 109 LYS A CA 1
ATOM 920 C C . LYS A 1 109 ? -9.428 -4.578 19.271 1.00 94.69 109 LYS A C 1
ATOM 922 O O . LYS A 1 109 ? -10.441 -4.001 19.650 1.00 94.69 109 LYS A O 1
ATOM 927 N N . GLY A 1 110 ? -9.457 -5.826 18.797 1.00 94.81 110 GLY A N 1
ATOM 928 C CA . GLY A 1 110 ? -10.695 -6.594 18.639 1.00 94.81 110 GLY A CA 1
ATOM 929 C C . GLY A 1 110 ? -11.635 -6.042 17.560 1.00 94.81 110 GLY A C 1
ATOM 930 O O . GLY A 1 110 ? -12.836 -6.293 17.617 1.00 94.81 110 GLY A O 1
ATOM 931 N N . VAL A 1 111 ? -11.109 -5.281 16.596 1.00 94.25 111 VAL A N 1
ATOM 932 C CA . VAL A 1 111 ? -11.867 -4.762 15.447 1.00 94.25 111 VAL A CA 1
ATOM 933 C C . VAL A 1 111 ? -11.786 -5.770 14.302 1.00 94.25 111 VAL A C 1
ATOM 935 O O . VAL A 1 111 ? -10.752 -6.418 14.118 1.00 94.25 111 VAL A O 1
ATOM 938 N N . ASP A 1 112 ? -12.867 -5.905 13.527 1.00 91.75 112 ASP A N 1
ATOM 939 C CA . ASP A 1 112 ? -12.896 -6.819 12.385 1.00 91.75 112 ASP A CA 1
ATOM 940 C C . ASP A 1 112 ? -11.764 -6.519 11.393 1.00 91.75 112 ASP A C 1
ATOM 942 O O . ASP A 1 112 ? -11.599 -5.397 10.919 1.00 91.75 112 ASP A O 1
ATOM 946 N N . ASN A 1 113 ? -10.979 -7.546 11.071 1.00 93.25 113 ASN A N 1
ATOM 947 C CA . ASN A 1 113 ? -9.877 -7.459 10.119 1.00 93.25 113 ASN A CA 1
ATOM 948 C C . ASN A 1 113 ? -10.047 -8.426 8.939 1.00 93.25 113 ASN A C 1
ATOM 950 O O . ASN A 1 113 ? -9.071 -8.767 8.263 1.00 93.25 113 ASN A O 1
ATOM 954 N N . SER A 1 114 ? -11.279 -8.894 8.704 1.00 92.06 114 SER A N 1
ATOM 955 C CA . SER A 1 114 ? -11.612 -9.824 7.622 1.00 92.06 114 SER A CA 1
ATOM 956 C C . SER A 1 114 ? -11.141 -9.313 6.257 1.00 92.06 114 SER A C 1
ATOM 958 O O . SER A 1 114 ? -10.583 -10.098 5.483 1.00 92.06 114 SER A O 1
ATOM 960 N N . TRP A 1 115 ? -11.187 -7.988 6.063 1.00 93.00 115 TRP A N 1
ATOM 961 C CA . TRP A 1 115 ? -10.681 -7.270 4.893 1.00 93.00 115 TRP A CA 1
ATOM 962 C C . TRP A 1 115 ? -9.272 -7.691 4.478 1.00 93.00 115 TRP A C 1
ATOM 964 O O . TRP A 1 115 ? -8.962 -7.698 3.291 1.00 93.00 115 TRP A O 1
ATOM 974 N N . ARG A 1 116 ? -8.399 -8.088 5.417 1.00 93.19 116 ARG A N 1
ATOM 975 C CA . ARG A 1 116 ? -7.029 -8.505 5.090 1.00 93.19 116 ARG A CA 1
ATOM 976 C C . ARG A 1 116 ? -7.010 -9.733 4.184 1.00 93.19 116 ARG A C 1
ATOM 978 O O . ARG A 1 116 ? -6.123 -9.830 3.337 1.00 93.19 116 ARG A O 1
ATOM 985 N N . ARG A 1 117 ? -7.949 -10.664 4.364 1.00 89.94 117 ARG A N 1
ATOM 986 C CA . ARG A 1 117 ? -8.101 -11.835 3.486 1.00 89.94 117 ARG A CA 1
ATOM 987 C C . ARG A 1 117 ? -8.643 -11.425 2.120 1.00 89.94 117 ARG A C 1
ATOM 989 O O . ARG A 1 117 ? -8.167 -11.950 1.117 1.00 89.94 117 ARG A O 1
ATOM 996 N N . ASP A 1 118 ? -9.539 -10.443 2.092 1.00 90.62 118 ASP A N 1
ATOM 997 C CA . ASP A 1 118 ? -10.168 -9.938 0.867 1.00 90.62 118 ASP A CA 1
ATOM 998 C C . ASP A 1 118 ? -9.191 -9.165 -0.032 1.00 90.62 118 ASP A C 1
ATOM 1000 O O . ASP A 1 118 ? -9.361 -9.145 -1.250 1.00 90.62 118 ASP A O 1
ATOM 1004 N N . LEU A 1 119 ? -8.119 -8.591 0.535 1.00 90.56 119 LEU A N 1
ATOM 1005 C CA . LEU A 1 119 ? -7.012 -8.019 -0.250 1.00 90.56 119 LEU A CA 1
ATOM 1006 C C . LEU A 1 119 ? -6.264 -9.071 -1.084 1.00 90.56 119 LEU A C 1
ATOM 1008 O O . LEU A 1 119 ? -5.635 -8.733 -2.086 1.00 90.56 119 LEU A O 1
ATOM 1012 N N . GLY A 1 120 ? -6.273 -10.330 -0.642 1.00 88.19 120 GLY A N 1
ATOM 1013 C CA . GLY A 1 120 ? -5.485 -11.411 -1.220 1.00 88.19 120 GLY A CA 1
ATOM 1014 C C . GLY A 1 120 ? -4.671 -12.188 -0.187 1.00 88.19 120 GLY A C 1
ATOM 1015 O O . GLY A 1 120 ? -4.171 -11.651 0.807 1.00 88.19 120 GLY A O 1
ATOM 1016 N N . GLN A 1 121 ? -4.499 -13.481 -0.451 1.00 88.12 121 GLN A N 1
ATOM 1017 C CA . GLN A 1 121 ? -3.711 -14.394 0.378 1.00 88.12 121 GLN A CA 1
ATOM 1018 C C . GLN A 1 121 ? -2.212 -14.311 0.071 1.00 88.12 121 GLN A C 1
ATOM 1020 O O . GLN A 1 121 ? -1.394 -14.631 0.930 1.00 88.12 121 GLN A O 1
ATOM 1025 N N . THR A 1 122 ? -1.843 -13.851 -1.127 1.00 92.38 122 THR A N 1
ATOM 1026 C CA . THR A 1 122 ? -0.446 -13.677 -1.540 1.00 92.38 122 THR A CA 1
ATOM 1027 C C . THR A 1 122 ? -0.076 -12.203 -1.679 1.00 92.38 122 THR A C 1
ATOM 1029 O O .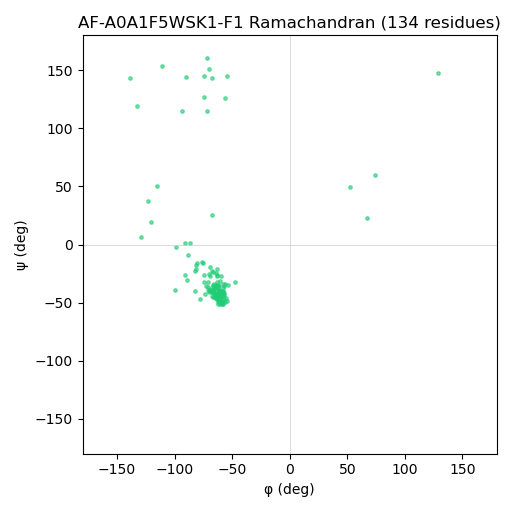 THR A 1 122 ? -0.919 -11.359 -1.985 1.00 92.38 122 THR A O 1
ATOM 1032 N N . ASN A 1 123 ? 1.212 -11.884 -1.516 1.00 92.69 123 ASN A N 1
ATOM 1033 C CA . ASN A 1 123 ? 1.715 -10.520 -1.722 1.00 92.69 123 ASN A CA 1
ATOM 1034 C C . ASN A 1 123 ? 1.420 -10.020 -3.146 1.00 92.69 123 ASN A C 1
ATOM 1036 O O . ASN A 1 123 ? 1.119 -8.846 -3.346 1.00 92.69 123 ASN A O 1
ATOM 1040 N N . GLU A 1 124 ? 1.452 -10.914 -4.136 1.00 93.31 124 GLU A N 1
ATOM 1041 C CA . GLU A 1 124 ? 1.095 -10.589 -5.516 1.00 93.31 124 GLU A CA 1
ATOM 1042 C C . GLU A 1 124 ? -0.373 -10.165 -5.646 1.00 93.31 124 GLU A C 1
ATOM 1044 O O . GLU A 1 124 ? -0.660 -9.149 -6.274 1.00 93.31 124 GLU A O 1
ATOM 1049 N N . GLN A 1 125 ? -1.303 -10.893 -5.021 1.00 93.56 125 GLN A N 1
ATOM 1050 C CA . GLN A 1 125 ? -2.722 -10.529 -5.034 1.00 93.56 125 GLN A CA 1
ATOM 1051 C C . GLN A 1 125 ? -2.962 -9.166 -4.376 1.00 93.56 125 GLN A C 1
ATOM 1053 O O . GLN A 1 125 ? -3.711 -8.363 -4.924 1.00 93.56 125 GLN A O 1
ATOM 1058 N N . ILE A 1 126 ? -2.259 -8.865 -3.279 1.00 94.25 126 ILE A N 1
ATOM 1059 C CA . ILE A 1 126 ? -2.323 -7.552 -2.616 1.00 94.25 126 ILE A CA 1
ATOM 1060 C C . ILE A 1 126 ? -1.796 -6.446 -3.543 1.00 94.25 126 ILE A C 1
ATOM 1062 O O . ILE A 1 126 ? -2.382 -5.368 -3.615 1.00 94.25 126 ILE A O 1
ATOM 1066 N N . GLY A 1 127 ? -0.721 -6.720 -4.291 1.00 93.88 127 GLY A N 1
ATOM 1067 C CA . GLY A 1 127 ? -0.209 -5.812 -5.323 1.00 93.88 127 GLY A CA 1
ATOM 1068 C C . GLY A 1 127 ? -1.254 -5.526 -6.402 1.00 93.88 127 GLY A C 1
ATOM 1069 O O . GLY A 1 127 ? -1.566 -4.368 -6.671 1.00 93.88 127 GLY A O 1
ATOM 1070 N N . ARG A 1 128 ? -1.880 -6.581 -6.938 1.00 93.00 128 ARG A N 1
ATOM 1071 C CA . ARG A 1 128 ? -2.957 -6.468 -7.935 1.00 93.00 128 ARG A CA 1
ATOM 1072 C C . ARG A 1 128 ? -4.191 -5.747 -7.394 1.00 93.00 128 ARG A C 1
ATOM 1074 O O . ARG A 1 128 ? -4.844 -5.036 -8.148 1.00 93.00 128 ARG A O 1
ATOM 1081 N N . TRP A 1 129 ? -4.533 -5.920 -6.117 1.00 94.44 129 TRP A N 1
ATOM 1082 C CA . TRP A 1 129 ? -5.604 -5.156 -5.477 1.00 94.44 129 TRP A CA 1
ATOM 1083 C C . TRP A 1 129 ? -5.267 -3.661 -5.432 1.00 94.44 129 TRP A C 1
ATOM 1085 O O . TRP A 1 129 ? -6.088 -2.844 -5.842 1.00 94.44 129 TRP A O 1
ATOM 1095 N N . ALA A 1 130 ? -4.051 -3.302 -5.011 1.00 94.31 130 ALA A N 1
ATOM 1096 C CA . ALA A 1 130 ? -3.611 -1.910 -4.937 1.00 94.31 130 ALA A CA 1
ATOM 1097 C C . ALA A 1 130 ? -3.580 -1.224 -6.315 1.00 94.31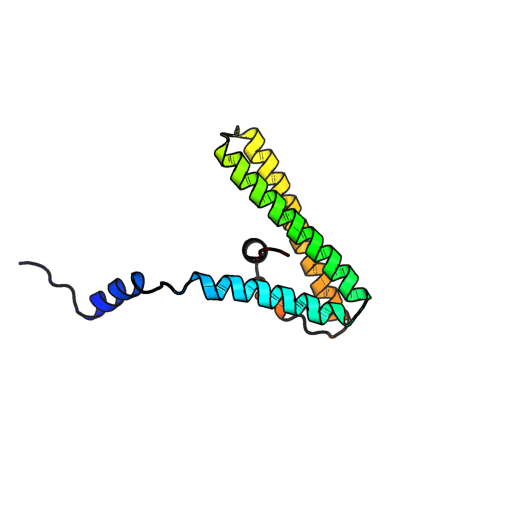 130 ALA A C 1
ATOM 1099 O O . ALA A 1 130 ? -3.907 -0.044 -6.427 1.00 94.31 130 ALA A O 1
ATOM 1100 N N . GLU A 1 131 ? -3.229 -1.967 -7.367 1.00 92.50 131 GLU A N 1
ATOM 1101 C CA . GLU A 1 131 ? -3.255 -1.494 -8.758 1.00 92.50 131 GLU A CA 1
ATOM 1102 C C . GLU A 1 131 ? -4.657 -1.137 -9.271 1.00 92.50 131 GLU A C 1
ATOM 1104 O O . GLU A 1 131 ? -4.759 -0.337 -10.196 1.00 92.50 131 GLU A O 1
ATOM 1109 N N . ARG A 1 132 ? -5.718 -1.712 -8.688 1.00 91.31 132 ARG A N 1
ATOM 1110 C CA . ARG A 1 132 ? -7.126 -1.467 -9.066 1.00 91.31 132 ARG A CA 1
ATOM 1111 C C . ARG A 1 132 ? -7.767 -0.295 -8.328 1.00 91.31 132 ARG A C 1
ATOM 1113 O O . ARG A 1 132 ? -8.912 0.050 -8.603 1.00 91.31 132 ARG A O 1
ATOM 1120 N N . LEU A 1 133 ? -7.091 0.250 -7.321 1.00 91.06 133 LEU A N 1
ATOM 1121 C CA . LEU A 1 133 ? -7.550 1.466 -6.660 1.00 91.06 133 LEU A CA 1
ATOM 1122 C C . LEU A 1 133 ? -7.276 2.637 -7.586 1.00 91.06 133 LEU A C 1
ATOM 1124 O O . LEU A 1 133 ? -6.216 2.654 -8.189 1.00 91.06 133 LEU A O 1
ATOM 1128 N N . ASP A 1 134 ? -8.134 3.649 -7.611 1.00 84.50 134 ASP A N 1
ATOM 1129 C CA . ASP A 1 134 ? -8.002 4.893 -8.366 1.00 84.50 134 ASP A CA 1
ATOM 1130 C C . ASP A 1 134 ? -8.443 6.084 -7.512 1.00 84.50 134 ASP A C 1
ATOM 1132 O O . ASP A 1 134 ? -9.355 5.981 -6.703 1.00 84.50 134 ASP A O 1
ATOM 1136 N N . ASN A 1 135 ? -7.762 7.227 -7.654 1.00 76.38 135 ASN A N 1
ATOM 1137 C CA . ASN A 1 135 ? -8.086 8.463 -6.921 1.00 76.38 135 ASN A CA 1
ATOM 1138 C C . ASN A 1 135 ? -8.190 8.313 -5.381 1.00 76.38 135 ASN A C 1
ATOM 1140 O O . ASN A 1 135 ? -9.157 8.779 -4.777 1.00 76.38 135 ASN A O 1
ATOM 1144 N N . ILE A 1 136 ? -7.190 7.681 -4.749 1.00 80.06 136 ILE A N 1
ATOM 1145 C CA . ILE A 1 136 ? -7.095 7.492 -3.283 1.00 80.06 136 ILE A CA 1
ATOM 1146 C C . ILE A 1 136 ? -6.099 8.430 -2.607 1.00 80.06 136 ILE A C 1
ATOM 1148 O O . ILE A 1 136 ? -5.062 8.757 -3.229 1.00 80.06 136 ILE A O 1
#

Radius of gyration: 20.38 Å; Cα contacts (8 Å, |Δi|>4): 82; chains: 1; bounding box: 45×43×64 Å

Secondary structure (DSSP, 8-state):
------HHHHHHHHSTT--TTTTHHHHHHHHHHHHHHHHHHHTSHHHHHHHHHHHHHHHHHHHHHHHHHHHHHT---HHHHHHHHHHHHHHHHHHHHHHHHHHHHHHHTT---THHHHT-SSHHHHHHHHHT----

Nearest PDB structures (foldseek):
  6b87-assembly1_A-2  TM=7.450E-01  e=4.077E+00  synthetic construct

Organism: NCBI:txid1798330

Solvent-accessible surface area (backbone atoms only — not comparable to full-atom values): 7734 Å² total; per-residue (Å²): 134,86,86,77,80,60,72,76,59,51,59,63,62,56,53,75,76,68,60,95,63,74,61,74,59,55,40,52,49,38,47,49,52,53,50,50,52,50,58,61,22,65,80,35,78,68,48,32,55,39,45,54,52,24,52,53,30,45,50,51,34,47,52,49,53,52,55,48,57,60,44,59,78,69,69,66,53,73,66,58,51,50,57,50,51,51,53,45,50,57,36,46,54,51,24,53,50,34,46,52,50,35,43,50,53,29,51,75,70,74,42,90,47,67,62,58,59,75,42,35,92,44,75,65,42,37,52,57,40,56,67,47,48,75,97,122